Protein AF-A0AAW6S8F9-F1 (afdb_monomer_lite)

Organism: Enterobacter cloacae (NCBI:txid550)

Secondary structure (DSSP, 8-state):
-PPPPHHHHHHTTTS-HHHHHHHH---HHHHHHHHHHHHHHHHTTTTS-SGGG-

Foldseek 3Di:
DDDADPVLVVCLVPDDLVVSCVVVVNDSVVSVVVNVVVVCVVVVCVPCVVVVVD

Sequence (54 aa):
MKAWSLEELALLWRHSNSEVAEITGRSIEEVGDKRLQTNIERNGWDVNDPERTS

pLDDT: mean 88.51, std 13.13, range [52.22, 98.5]

Structure (mmCIF, N/CA/C/O 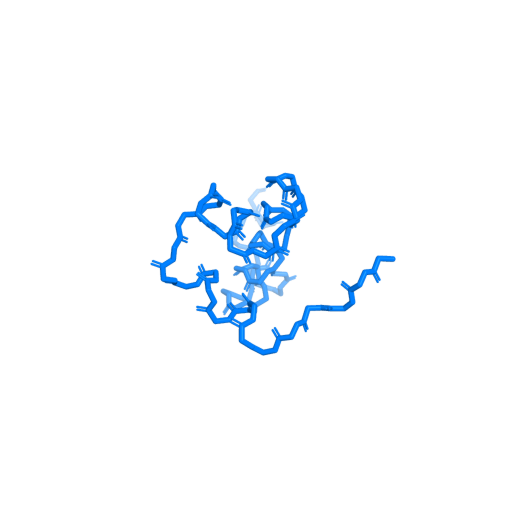backbone):
data_AF-A0AAW6S8F9-F1
#
_entry.id   AF-A0AAW6S8F9-F1
#
loop_
_atom_site.group_PDB
_atom_site.id
_atom_site.type_symbol
_atom_site.label_atom_id
_atom_site.label_alt_id
_atom_site.label_comp_id
_atom_site.label_asym_id
_atom_site.label_entity_id
_atom_site.label_seq_id
_atom_site.pdbx_PDB_ins_code
_atom_site.Cartn_x
_atom_site.Cartn_y
_atom_site.Cartn_z
_atom_site.occupancy
_atom_site.B_iso_or_equiv
_atom_site.auth_seq_id
_atom_site.auth_comp_id
_atom_site.auth_asym_id
_atom_site.auth_atom_id
_atom_site.pdbx_PDB_model_num
ATOM 1 N N . MET A 1 1 ? 3.918 9.396 9.515 1.00 66.12 1 MET A N 1
ATOM 2 C CA . MET A 1 1 ? 3.187 8.316 8.817 1.00 66.12 1 MET A CA 1
ATOM 3 C C . MET A 1 1 ? 3.721 6.974 9.308 1.00 66.12 1 MET A C 1
ATOM 5 O O . MET A 1 1 ? 4.932 6.856 9.470 1.00 66.12 1 MET A O 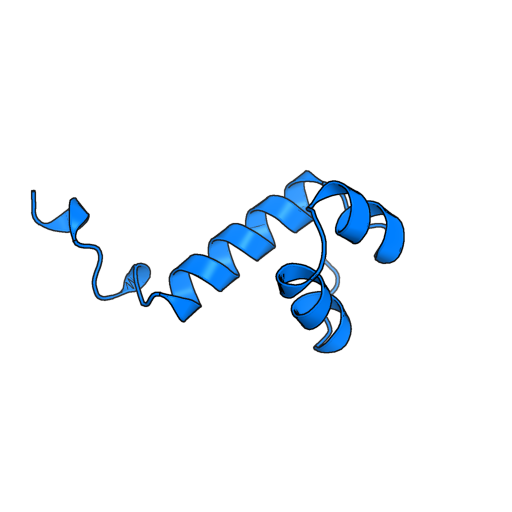1
ATOM 9 N N . LYS A 1 2 ? 2.855 6.001 9.624 1.00 85.69 2 LYS A N 1
ATOM 10 C CA . LYS A 1 2 ? 3.275 4.670 10.105 1.00 85.69 2 LYS A CA 1
ATOM 11 C C . LYS A 1 2 ? 3.885 3.873 8.946 1.00 85.69 2 LYS A C 1
ATOM 13 O O . LYS A 1 2 ? 3.254 3.776 7.891 1.00 85.69 2 LYS A O 1
ATOM 18 N N . ALA A 1 3 ? 5.071 3.296 9.153 1.00 93.38 3 ALA A N 1
ATOM 19 C CA . ALA A 1 3 ? 5.715 2.418 8.175 1.00 93.38 3 ALA A CA 1
ATOM 20 C C . ALA A 1 3 ? 4.804 1.236 7.801 1.00 93.38 3 ALA A C 1
ATOM 22 O O . ALA A 1 3 ? 4.023 0.774 8.634 1.00 93.38 3 ALA A O 1
ATOM 23 N N . TRP A 1 4 ? 4.887 0.783 6.551 1.00 96.25 4 TRP A N 1
ATOM 24 C CA . TRP A 1 4 ? 4.139 -0.377 6.068 1.00 96.25 4 TRP A CA 1
ATOM 25 C C . TRP A 1 4 ? 4.820 -1.667 6.521 1.00 96.25 4 TRP A C 1
ATOM 27 O O . TRP A 1 4 ? 6.020 -1.830 6.292 1.00 96.25 4 TRP A O 1
ATOM 37 N N . SER A 1 5 ? 4.075 -2.575 7.152 1.00 95.94 5 SER A N 1
ATOM 38 C CA . SER A 1 5 ? 4.597 -3.908 7.474 1.00 95.94 5 SER A CA 1
ATOM 39 C C . SER A 1 5 ? 4.617 -4.815 6.238 1.00 95.94 5 SER A C 1
ATOM 41 O O . SER A 1 5 ? 3.937 -4.549 5.245 1.00 95.94 5 SER A O 1
ATOM 43 N N . LEU A 1 6 ? 5.383 -5.909 6.290 1.00 94.88 6 LEU A N 1
ATOM 44 C CA . LEU A 1 6 ? 5.407 -6.898 5.205 1.00 94.88 6 LEU A CA 1
ATOM 45 C C . LEU A 1 6 ? 4.023 -7.525 4.984 1.00 94.88 6 LEU A C 1
ATOM 47 O O . LEU A 1 6 ? 3.630 -7.776 3.846 1.00 94.88 6 LEU A O 1
ATOM 51 N N . GLU A 1 7 ? 3.261 -7.726 6.058 1.00 96.12 7 GLU A N 1
ATOM 52 C CA . GLU A 1 7 ? 1.888 -8.226 6.013 1.00 96.12 7 GLU A CA 1
ATOM 53 C C . GLU A 1 7 ? 0.958 -7.227 5.318 1.00 96.12 7 GLU A C 1
ATOM 55 O O . GLU A 1 7 ? 0.195 -7.631 4.441 1.00 96.12 7 GLU A O 1
ATOM 60 N N . GLU A 1 8 ? 1.054 -5.931 5.645 1.00 96.44 8 GLU A N 1
ATOM 61 C CA . GLU A 1 8 ? 0.278 -4.879 4.975 1.00 96.44 8 GLU A CA 1
ATOM 62 C C . GL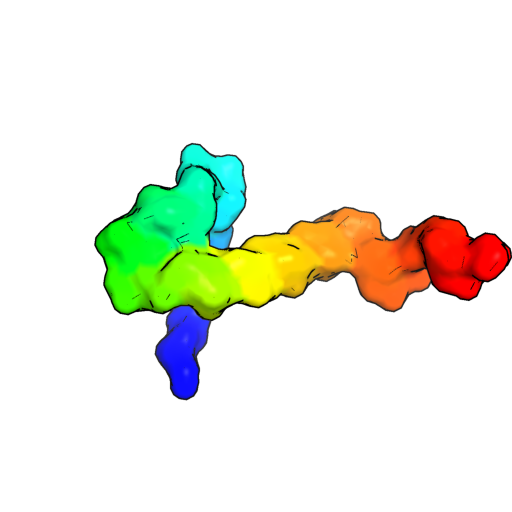U A 1 8 ? 0.634 -4.795 3.481 1.00 96.44 8 GLU A C 1
ATOM 64 O O . GLU A 1 8 ? -0.255 -4.719 2.631 1.00 96.44 8 GLU A O 1
ATOM 69 N N . LEU A 1 9 ? 1.924 -4.882 3.135 1.00 96.12 9 LEU A N 1
ATOM 70 C CA . LEU A 1 9 ? 2.370 -4.911 1.739 1.00 96.12 9 LEU A CA 1
ATOM 71 C C . LEU A 1 9 ? 1.821 -6.133 0.995 1.00 96.12 9 LEU A C 1
ATOM 73 O O . LEU A 1 9 ? 1.403 -6.005 -0.153 1.00 96.12 9 LEU A O 1
ATOM 77 N N . ALA A 1 10 ? 1.753 -7.301 1.639 1.00 96.06 10 ALA A N 1
ATOM 78 C CA . ALA A 1 10 ? 1.187 -8.514 1.051 1.00 96.06 10 ALA A CA 1
ATOM 79 C C . ALA A 1 10 ? -0.327 -8.410 0.772 1.00 96.06 10 ALA A C 1
ATOM 81 O O . ALA A 1 10 ? -0.849 -9.156 -0.063 1.00 96.06 10 ALA A O 1
ATOM 82 N N . LEU A 1 11 ? -1.058 -7.515 1.448 1.00 97.62 11 LEU A N 1
ATOM 83 C CA . LEU A 1 11 ? -2.478 -7.270 1.161 1.00 97.62 11 LEU A CA 1
ATOM 84 C C . LEU A 1 11 ? -2.674 -6.549 -0.175 1.00 97.62 11 LEU A C 1
ATOM 86 O O . LEU A 1 11 ? -3.636 -6.848 -0.885 1.00 97.62 11 LEU A O 1
ATOM 90 N N . LEU A 1 12 ? -1.732 -5.682 -0.568 1.00 96.19 12 LEU A N 1
ATOM 91 C CA . LEU A 1 12 ? -1.782 -4.971 -1.851 1.00 96.19 12 LEU A CA 1
ATOM 92 C C . LEU A 1 12 ? -1.828 -5.933 -3.050 1.00 96.19 12 LEU A C 1
ATOM 94 O O . LEU A 1 12 ? -2.277 -5.565 -4.125 1.00 96.19 12 LEU A O 1
ATOM 98 N N . TRP A 1 13 ? -1.424 -7.188 -2.891 1.00 92.56 13 TRP A N 1
ATOM 99 C CA . TRP A 1 13 ? -1.437 -8.176 -3.974 1.00 92.56 13 TRP A CA 1
ATOM 100 C C . TRP A 1 13 ? -2.739 -8.964 -4.082 1.00 92.56 13 TRP A C 1
ATOM 102 O O . TRP A 1 13 ? -2.987 -9.589 -5.108 1.00 92.56 13 TRP A O 1
ATOM 112 N N . ARG A 1 14 ? -3.544 -8.976 -3.018 1.00 95.50 14 ARG A N 1
ATOM 113 C CA . ARG A 1 14 ? -4.672 -9.905 -2.851 1.00 95.50 14 ARG A CA 1
ATOM 114 C C . ARG A 1 14 ? -6.024 -9.212 -2.753 1.00 95.50 14 ARG A C 1
ATOM 116 O O . ARG A 1 14 ? -7.042 -9.857 -2.966 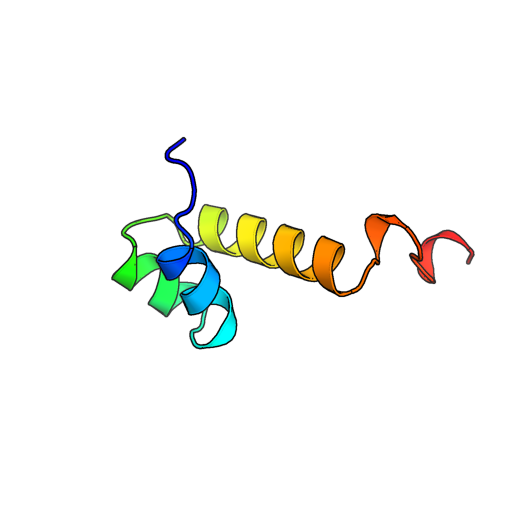1.00 95.50 14 ARG A O 1
ATOM 123 N N . HIS A 1 15 ? -6.019 -7.922 -2.439 1.00 97.69 15 HIS A N 1
ATOM 124 C CA . HIS A 1 15 ? -7.214 -7.149 -2.133 1.00 97.69 15 HIS A CA 1
ATOM 125 C C . HIS A 1 15 ? -7.259 -5.854 -2.944 1.00 97.69 15 HIS A C 1
ATOM 127 O O . HIS A 1 15 ? -6.226 -5.344 -3.389 1.00 97.69 15 HIS A O 1
ATOM 133 N N . SER A 1 16 ? -8.459 -5.308 -3.112 1.00 97.69 16 SER A N 1
ATOM 134 C CA . SER A 1 16 ? -8.712 -3.968 -3.649 1.00 97.69 16 SER A CA 1
ATOM 135 C C . SER A 1 16 ? -8.260 -2.865 -2.679 1.00 97.69 16 SER A C 1
ATOM 137 O O . SER A 1 16 ? -8.030 -3.114 -1.497 1.00 97.69 16 SER A O 1
ATOM 139 N N . ASN A 1 17 ? -8.143 -1.617 -3.148 1.00 98.06 17 ASN A N 1
ATOM 140 C CA . ASN A 1 17 ? -7.750 -0.500 -2.275 1.00 98.06 17 ASN A CA 1
ATOM 141 C C . ASN A 1 17 ? -8.733 -0.270 -1.119 1.00 98.06 17 ASN A C 1
ATOM 143 O O . ASN A 1 17 ? -8.299 0.039 -0.014 1.00 98.06 17 ASN A O 1
ATOM 147 N N . SER A 1 18 ? -10.035 -0.444 -1.360 1.00 98.44 18 SER A N 1
ATOM 148 C CA . SER A 1 18 ? -11.069 -0.312 -0.330 1.00 98.44 18 SER A CA 1
ATOM 149 C C . SER A 1 18 ? -10.942 -1.382 0.750 1.00 98.44 18 SER A C 1
ATOM 151 O O . SER A 1 18 ? -10.962 -1.051 1.929 1.00 98.44 18 SER A O 1
ATOM 153 N N . GLU A 1 19 ? -10.731 -2.643 0.365 1.00 98.50 19 GLU A N 1
ATOM 154 C CA . GLU A 1 19 ? -10.539 -3.739 1.324 1.00 98.50 19 GLU A CA 1
ATOM 155 C C . GLU A 1 19 ? -9.249 -3.556 2.136 1.00 98.50 19 GLU A C 1
ATOM 157 O O . GLU A 1 19 ? -9.237 -3.771 3.343 1.00 98.50 19 GLU A O 1
ATOM 162 N N . VAL A 1 20 ? -8.153 -3.112 1.508 1.00 98.31 20 VAL A N 1
ATOM 163 C CA . VAL A 1 20 ? -6.907 -2.828 2.241 1.00 98.31 20 VAL A CA 1
ATOM 164 C C . VAL A 1 20 ? -7.090 -1.655 3.208 1.00 98.31 20 VAL A C 1
ATOM 166 O O . VAL A 1 20 ? -6.591 -1.723 4.330 1.00 98.31 20 VAL A O 1
ATOM 169 N N . ALA A 1 21 ? -7.807 -0.600 2.813 1.00 98.25 21 ALA A N 1
ATOM 170 C CA . ALA A 1 21 ? -8.120 0.524 3.696 1.00 98.25 21 ALA A CA 1
ATOM 171 C C . ALA A 1 21 ? -8.931 0.065 4.919 1.00 98.25 21 ALA A C 1
ATOM 173 O O . ALA A 1 21 ? -8.595 0.424 6.045 1.00 98.25 21 ALA A O 1
ATOM 174 N N . GLU A 1 22 ? -9.925 -0.803 4.718 1.00 98.38 22 GLU A N 1
ATOM 175 C CA . GLU A 1 22 ? -10.718 -1.393 5.801 1.00 98.38 22 GLU A CA 1
ATOM 176 C C . GLU A 1 22 ? -9.868 -2.269 6.738 1.00 98.38 22 GLU A C 1
ATOM 178 O O . GLU A 1 22 ? -9.917 -2.095 7.954 1.00 98.38 22 GLU A O 1
ATOM 183 N N . ILE A 1 23 ? -9.030 -3.160 6.191 1.00 98.00 23 ILE A N 1
ATOM 184 C CA . ILE A 1 23 ? -8.190 -4.079 6.980 1.00 98.00 23 ILE A CA 1
ATOM 185 C C . ILE A 1 23 ? -7.112 -3.330 7.780 1.00 98.00 23 ILE A C 1
ATOM 187 O O . ILE A 1 23 ? -6.794 -3.707 8.908 1.00 98.00 23 ILE A O 1
ATOM 191 N N . THR A 1 24 ? -6.509 -2.293 7.194 1.00 96.50 24 THR A N 1
ATOM 192 C CA . THR A 1 24 ? -5.352 -1.591 7.784 1.00 96.50 24 THR A CA 1
ATOM 193 C C . THR A 1 24 ? -5.732 -0.339 8.575 1.00 96.50 24 THR A C 1
ATOM 195 O O . THR A 1 24 ? -4.910 0.175 9.336 1.00 96.50 24 THR A O 1
ATOM 198 N N . GLY A 1 25 ? -6.953 0.173 8.394 1.00 97.19 25 GLY A N 1
ATOM 199 C CA . GLY A 1 25 ? -7.404 1.456 8.939 1.00 97.19 25 GLY A CA 1
ATOM 200 C C . GLY A 1 25 ? -6.751 2.682 8.287 1.00 97.19 25 GLY A C 1
ATOM 201 O O . GLY A 1 25 ? -6.888 3.790 8.804 1.00 97.19 25 GLY A O 1
ATOM 202 N N . ARG A 1 26 ? -6.013 2.502 7.185 1.00 96.62 26 ARG A N 1
ATOM 203 C CA . ARG A 1 26 ? -5.406 3.592 6.403 1.00 96.62 26 ARG A CA 1
ATOM 204 C C . ARG A 1 26 ? -6.430 4.210 5.459 1.00 96.62 26 ARG A C 1
ATOM 206 O O . ARG A 1 26 ? -7.443 3.590 5.136 1.00 96.62 26 ARG A O 1
ATOM 213 N N . SER A 1 27 ? -6.165 5.423 4.981 1.00 97.56 27 SER A N 1
ATOM 214 C CA . SER A 1 27 ? -7.043 6.033 3.981 1.00 97.56 27 SER A CA 1
ATOM 215 C C . SER A 1 27 ? -6.922 5.319 2.627 1.00 97.56 27 SER A C 1
ATOM 217 O O . SER A 1 27 ? -5.879 4.760 2.286 1.00 97.56 27 SER A O 1
ATOM 219 N N . ILE A 1 28 ? -7.985 5.370 1.817 1.00 97.94 28 ILE A N 1
ATOM 220 C CA . ILE A 1 28 ? -7.954 4.848 0.439 1.00 97.94 28 ILE A CA 1
ATOM 221 C C . ILE A 1 28 ? -6.866 5.540 -0.397 1.00 97.94 28 ILE A C 1
ATOM 223 O O . ILE A 1 28 ? -6.254 4.892 -1.245 1.00 97.94 28 ILE A O 1
ATOM 227 N N . GLU A 1 29 ? -6.612 6.825 -0.144 1.00 97.62 29 GLU A N 1
ATOM 228 C CA . GLU A 1 29 ? -5.564 7.607 -0.808 1.00 97.62 29 GLU A CA 1
ATOM 229 C C . GLU A 1 29 ? -4.167 7.062 -0.475 1.00 97.62 29 GLU A C 1
ATOM 231 O O . GLU A 1 29 ? -3.437 6.682 -1.387 1.00 97.62 29 GLU A O 1
ATOM 236 N N . GLU A 1 30 ? -3.841 6.873 0.812 1.00 97.12 30 GLU A N 1
ATOM 237 C CA . GLU A 1 30 ? -2.553 6.297 1.235 1.00 97.12 30 GLU A CA 1
ATOM 238 C C . GLU A 1 30 ? -2.325 4.893 0.649 1.00 97.12 30 GLU A C 1
ATOM 240 O O . GLU A 1 30 ? -1.203 4.523 0.294 1.00 97.12 30 GLU A O 1
ATOM 245 N N . VAL A 1 31 ? -3.388 4.090 0.549 1.00 98.06 31 VAL A N 1
ATOM 246 C CA . VAL A 1 31 ? -3.333 2.758 -0.067 1.00 98.06 31 VAL A CA 1
ATOM 247 C C . VAL A 1 31 ? -3.081 2.858 -1.575 1.00 98.06 31 VAL A C 1
ATOM 249 O O . VAL A 1 31 ? -2.289 2.081 -2.117 1.00 98.06 31 VAL A O 1
ATOM 252 N N . GLY A 1 32 ? -3.740 3.801 -2.253 1.00 96.88 32 GLY A N 1
ATOM 253 C CA . GLY A 1 32 ? -3.561 4.068 -3.679 1.00 96.88 32 GLY A CA 1
ATOM 254 C C . GLY A 1 32 ? -2.127 4.467 -4.010 1.00 96.88 32 GLY A C 1
ATOM 255 O O . GLY A 1 32 ? -1.498 3.825 -4.857 1.00 96.88 32 GLY A O 1
ATOM 256 N N . ASP A 1 33 ? -1.589 5.436 -3.274 1.00 96.44 33 ASP A N 1
ATOM 257 C CA . ASP A 1 33 ? -0.212 5.907 -3.424 1.00 96.44 33 ASP A CA 1
ATOM 258 C C . ASP A 1 33 ? 0.788 4.777 -3.200 1.00 96.44 33 ASP A C 1
ATOM 260 O O . ASP A 1 33 ? 1.701 4.560 -4.005 1.00 96.44 33 ASP A O 1
ATOM 264 N N . LYS A 1 34 ? 0.591 3.984 -2.137 1.00 96.44 34 LYS A N 1
ATOM 265 C CA . LYS A 1 34 ? 1.504 2.878 -1.852 1.00 96.44 34 LYS A CA 1
ATOM 266 C C . LYS A 1 34 ? 1.455 1.803 -2.930 1.00 96.44 34 LYS A C 1
ATOM 268 O O . LYS A 1 34 ? 2.499 1.265 -3.307 1.00 96.44 34 LYS A O 1
ATOM 273 N N . ARG A 1 35 ? 0.269 1.481 -3.450 1.00 96.44 35 ARG A N 1
ATOM 274 C CA . ARG A 1 35 ? 0.123 0.507 -4.538 1.00 96.44 35 ARG A CA 1
ATOM 275 C C . ARG A 1 35 ? 0.807 0.990 -5.809 1.00 96.44 35 ARG A C 1
ATOM 277 O O . ARG A 1 35 ? 1.498 0.195 -6.445 1.00 96.44 35 ARG A O 1
ATOM 284 N N . LEU A 1 36 ? 0.633 2.262 -6.162 1.00 93.62 36 LEU A N 1
ATOM 285 C CA . LEU A 1 36 ? 1.298 2.859 -7.315 1.00 93.62 36 LEU A CA 1
ATOM 286 C C . LEU A 1 36 ? 2.819 2.745 -7.178 1.00 93.62 36 LEU A C 1
ATOM 288 O O . LEU A 1 36 ? 3.460 2.181 -8.062 1.00 93.62 36 LEU A O 1
ATOM 292 N N . GLN A 1 37 ? 3.371 3.165 -6.036 1.00 93.19 37 GLN A N 1
ATOM 293 C CA . GLN A 1 37 ? 4.800 3.041 -5.746 1.00 93.19 37 GLN A CA 1
ATOM 294 C C . GLN A 1 37 ? 5.289 1.592 -5.896 1.00 93.19 37 GLN A C 1
A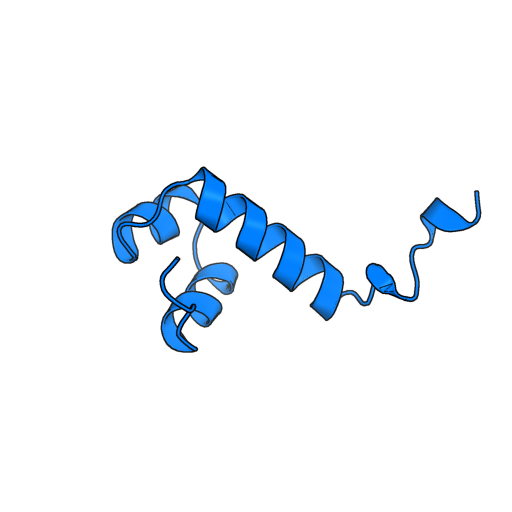TOM 296 O O . GLN A 1 37 ? 6.238 1.325 -6.627 1.00 93.19 37 GLN A O 1
ATOM 301 N N . THR A 1 38 ? 4.606 0.643 -5.251 1.00 91.19 38 THR A N 1
ATOM 302 C CA . THR A 1 38 ? 5.021 -0.771 -5.250 1.00 91.19 38 THR A CA 1
ATOM 303 C C . THR A 1 38 ? 4.947 -1.384 -6.658 1.00 91.19 38 THR A C 1
ATOM 305 O O . THR A 1 38 ? 5.759 -2.234 -7.016 1.00 91.19 38 THR A O 1
ATOM 308 N N . ASN A 1 39 ? 3.986 -0.954 -7.484 1.00 89.69 39 ASN A N 1
ATOM 309 C CA . ASN A 1 39 ? 3.871 -1.388 -8.876 1.00 89.69 39 ASN A CA 1
ATOM 310 C C . ASN A 1 39 ? 4.991 -0.821 -9.759 1.00 89.69 39 ASN A C 1
ATOM 312 O O . ASN A 1 39 ? 5.510 -1.561 -10.592 1.00 89.69 39 ASN A O 1
ATOM 316 N N . ILE A 1 40 ? 5.359 0.452 -9.575 1.00 88.44 40 ILE A N 1
ATOM 317 C CA . ILE A 1 40 ? 6.467 1.094 -10.299 1.00 88.44 40 ILE A CA 1
ATOM 318 C C . ILE A 1 40 ? 7.777 0.360 -10.001 1.00 88.44 40 ILE A C 1
ATOM 320 O O . ILE A 1 40 ? 8.436 -0.092 -10.934 1.00 88.44 40 ILE A O 1
ATOM 324 N N . GLU A 1 41 ? 8.094 0.170 -8.716 1.00 87.75 41 GLU A N 1
ATOM 325 C CA . GLU A 1 41 ? 9.308 -0.522 -8.257 1.00 87.75 41 GLU A CA 1
ATOM 326 C C . GLU A 1 41 ? 9.374 -1.961 -8.792 1.00 87.75 41 GLU A C 1
ATOM 328 O O . GLU A 1 41 ? 10.411 -2.422 -9.264 1.00 87.75 41 GLU A O 1
ATOM 333 N N . ARG A 1 42 ? 8.246 -2.683 -8.767 1.00 84.06 42 ARG A N 1
ATOM 334 C CA . ARG A 1 42 ? 8.180 -4.067 -9.254 1.00 84.06 42 ARG A CA 1
ATOM 335 C C . ARG A 1 42 ? 8.343 -4.177 -10.763 1.00 84.06 42 ARG A C 1
ATOM 337 O O . ARG A 1 42 ? 9.019 -5.085 -11.238 1.00 84.06 42 ARG A O 1
ATOM 344 N N . ASN A 1 43 ? 7.651 -3.326 -11.512 1.00 83.06 43 ASN A N 1
ATOM 345 C CA . ASN A 1 43 ? 7.682 -3.374 -12.969 1.00 83.06 43 ASN A CA 1
ATOM 346 C C . ASN A 1 43 ? 8.955 -2.712 -13.528 1.00 83.06 43 ASN A C 1
ATOM 348 O O . ASN A 1 43 ? 9.168 -2.736 -14.740 1.00 83.06 43 ASN A O 1
ATOM 352 N N . GLY A 1 44 ? 9.787 -2.124 -12.658 1.00 78.88 44 GLY A N 1
ATOM 353 C CA . GLY A 1 44 ? 10.989 -1.388 -13.028 1.00 78.88 44 GLY A CA 1
ATOM 354 C C . GLY A 1 44 ? 10.679 -0.190 -13.916 1.00 78.88 44 GLY A C 1
ATOM 355 O O . GLY A 1 44 ? 11.493 0.144 -14.769 1.00 78.88 44 GLY A O 1
ATOM 356 N N . TRP A 1 45 ? 9.490 0.407 -13.783 1.00 72.06 45 TRP A N 1
ATOM 357 C CA . TRP A 1 45 ? 9.069 1.557 -14.593 1.00 72.06 45 TRP A CA 1
ATOM 358 C C . TRP A 1 45 ? 9.767 2.847 -14.170 1.00 72.06 45 TRP A C 1
ATOM 360 O O . TRP A 1 45 ? 9.840 3.780 -14.946 1.00 72.06 45 TRP A O 1
ATOM 370 N N . ASP A 1 46 ? 10.332 2.909 -12.972 1.00 72.06 46 ASP A N 1
ATOM 371 C CA . ASP A 1 46 ? 11.228 3.991 -12.561 1.00 72.06 46 ASP A CA 1
ATOM 372 C C . ASP A 1 46 ? 12.544 4.008 -13.362 1.00 72.06 46 ASP A C 1
ATOM 374 O O . ASP A 1 46 ? 13.120 5.074 -13.604 1.00 72.06 46 ASP A O 1
ATOM 378 N N . VAL A 1 47 ? 13.007 2.830 -13.794 1.00 70.88 47 VAL A N 1
ATOM 379 C CA . VAL A 1 47 ? 14.269 2.643 -14.528 1.00 70.88 47 VAL A CA 1
ATOM 380 C C . VAL A 1 47 ? 14.048 2.487 -16.035 1.00 70.88 47 VAL A C 1
ATOM 382 O O . VAL A 1 47 ? 14.783 3.070 -16.828 1.00 70.88 47 VAL A O 1
ATOM 385 N N . ASN A 1 48 ? 13.033 1.720 -16.429 1.00 63.44 48 ASN A N 1
ATOM 386 C CA . ASN A 1 48 ? 12.739 1.311 -17.802 1.00 63.44 48 ASN A CA 1
ATOM 387 C C . ASN A 1 48 ? 11.368 1.825 -18.250 1.00 63.44 48 ASN A C 1
ATOM 389 O O . ASN A 1 48 ? 10.587 1.060 -18.810 1.00 63.44 48 ASN A O 1
ATOM 393 N N . ASP A 1 49 ? 11.051 3.086 -17.959 1.00 65.88 49 ASP A N 1
ATOM 394 C CA . ASP A 1 49 ? 9.821 3.721 -18.428 1.00 65.88 49 ASP A CA 1
ATOM 395 C C . ASP A 1 49 ? 9.793 3.748 -19.973 1.00 65.88 49 ASP A C 1
ATOM 397 O O . ASP A 1 49 ? 10.548 4.517 -20.580 1.00 65.88 49 ASP A O 1
ATOM 401 N N . PRO A 1 50 ? 8.956 2.931 -20.640 1.00 62.41 50 PRO A N 1
ATOM 402 C CA . PRO A 1 50 ? 8.891 2.933 -22.096 1.00 62.41 50 PRO A CA 1
ATOM 403 C C . PRO A 1 50 ? 8.275 4.233 -22.642 1.00 62.41 50 PRO A C 1
ATOM 405 O O . PRO A 1 50 ? 8.561 4.599 -23.783 1.00 62.41 50 PRO A O 1
ATOM 408 N N . GLU A 1 51 ? 7.490 4.962 -21.839 1.00 65.62 51 GLU A N 1
ATOM 409 C CA . GLU A 1 51 ? 6.854 6.228 -22.225 1.00 65.62 51 GLU A CA 1
ATOM 410 C C . GLU A 1 51 ? 7.800 7.428 -22.085 1.00 65.62 51 GLU A C 1
ATOM 412 O O . GLU A 1 51 ? 7.632 8.424 -22.782 1.00 65.62 51 GLU A O 1
ATOM 417 N N . ARG A 1 52 ? 8.868 7.322 -21.281 1.00 61.88 52 ARG A N 1
ATOM 418 C CA . ARG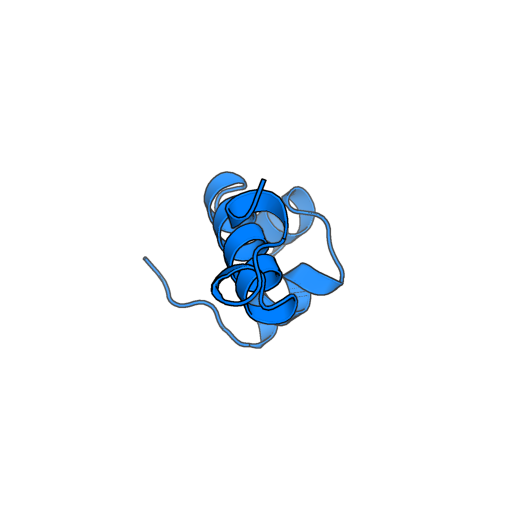 A 1 52 ? 9.904 8.369 -21.151 1.00 61.88 52 ARG A CA 1
ATOM 419 C C . ARG A 1 52 ? 10.702 8.604 -22.437 1.00 61.88 52 ARG A C 1
ATOM 421 O O . ARG A 1 52 ? 11.383 9.621 -22.558 1.00 61.88 52 ARG A O 1
ATOM 428 N N . THR A 1 53 ? 10.652 7.656 -23.370 1.00 56.41 53 THR A N 1
ATOM 429 C CA . THR A 1 53 ? 11.420 7.676 -24.625 1.00 56.41 53 THR A CA 1
ATOM 430 C C . THR A 1 53 ? 10.598 8.052 -25.863 1.00 56.41 53 THR A C 1
ATOM 432 O O . THR A 1 53 ? 11.154 8.006 -26.960 1.00 56.41 53 THR A O 1
ATOM 435 N N . SER A 1 54 ? 9.310 8.394 -25.715 1.00 52.22 54 SER A N 1
ATOM 436 C CA . SER A 1 54 ? 8.413 8.741 -26.836 1.00 52.22 54 SER A CA 1
ATOM 437 C C . SER A 1 54 ? 8.195 10.243 -26.996 1.00 52.22 54 SER A C 1
ATOM 439 O O . SER A 1 54 ? 8.135 10.950 -25.967 1.00 52.22 54 SER A O 1
#

Radius of gyration: 12.79 Å; chains: 1; bounding box: 25×19×37 Å